Protein AF-A0A1S9CYD9-F1 (afdb_monomer)

Radius of gyration: 17.35 Å; Cα contacts (8 Å, |Δi|>4): 44; chains: 1; bounding box: 44×36×34 Å

Mean predicted aligned error: 4.08 Å

Secondary structure (DSSP, 8-state):
-HHHHHHTT-EEEEE-SGGGG-HHHHHHHT--TTT-----EEEEE--SS-PPPP---GGGT-----

Sequence (66 aa):
MCLYLWSEGIGFKWNTGAVTRASGFFDLISVNPALETVVALVWFGYPAEIPSTARKPASESLIDLP

Foldseek 3Di:
DQVVCVVVQKHKDKDQDPLQVDPVNCVVVVHDVVVDGRRIDMDMGHDPDDDDDDDDPVVVPDDDDD

Nearest PDB structures (foldseek):
  3e39-assembly1_B  TM=8.407E-01  e=1.419E-02  Oleidesulfovibrio alaskensis G20
  3bm1-assembly1_B  TM=6.916E-01  e=3.123E-02  Escherichia coli K-12
  3bm2-assembly1_A  TM=7.366E-01  e=6.398E-02  Escherichia coli K-12
  7tmg-assembly1_B  TM=7.297E-01  e=1.746E-01  Klebsiella pneumoniae subsp. pneumoniae HS11286
  7rzl-assembly1_A  TM=7.357E-01  e=1.049E+00  Haemophilus influenzae R2846

Structure (mmCIF, N/CA/C/O backbone):
data_AF-A0A1S9CYD9-F1
#
_entry.id   AF-A0A1S9CYD9-F1
#
loop_
_atom_site.group_PDB
_atom_site.id
_atom_site.type_symbol
_atom_site.label_atom_id
_atom_site.label_alt_id
_atom_site.label_comp_id
_atom_site.label_asym_id
_atom_site.label_entity_id
_atom_site.label_seq_id
_atom_site.pdbx_PDB_ins_code
_atom_site.Cartn_x
_atom_site.Cartn_y
_atom_site.Cartn_z
_atom_site.occupancy
_atom_site.B_iso_or_equiv
_atom_site.auth_seq_id
_atom_site.auth_comp_id
_atom_site.auth_asym_id
_atom_site.auth_atom_id
_atom_site.pdbx_PDB_model_num
ATOM 1 N N . MET A 1 1 ? -2.407 -10.744 -4.572 1.00 86.06 1 MET A N 1
ATOM 2 C CA . MET A 1 1 ? -3.006 -9.675 -5.401 1.00 86.06 1 MET A CA 1
ATOM 3 C C . MET A 1 1 ? -1.969 -8.969 -6.270 1.00 86.06 1 MET A C 1
ATOM 5 O O . MET A 1 1 ? -2.086 -9.090 -7.476 1.00 86.06 1 MET A O 1
ATOM 9 N N . CYS A 1 2 ? -0.928 -8.327 -5.717 1.00 94.38 2 CYS A N 1
ATOM 10 C CA . CYS A 1 2 ? 0.049 -7.566 -6.521 1.00 94.38 2 CYS A CA 1
ATOM 11 C C . CYS A 1 2 ? 0.718 -8.377 -7.642 1.00 94.38 2 CYS A C 1
ATOM 13 O O . CYS A 1 2 ? 0.769 -7.910 -8.769 1.00 94.38 2 CYS A O 1
ATOM 15 N N . LEU A 1 3 ? 1.206 -9.589 -7.336 1.00 95.38 3 LEU A N 1
ATOM 16 C CA . LEU A 1 3 ? 1.910 -10.427 -8.319 1.00 95.38 3 LEU A CA 1
ATOM 17 C C . LEU A 1 3 ? 1.011 -10.843 -9.490 1.00 95.38 3 LEU A C 1
ATOM 19 O O . LEU A 1 3 ? 1.456 -10.814 -10.629 1.00 95.38 3 LEU A O 1
ATOM 23 N N . TYR A 1 4 ? -0.248 -11.186 -9.204 1.00 97.00 4 TYR A N 1
ATOM 24 C CA . TYR A 1 4 ? -1.226 -11.540 -10.233 1.00 97.00 4 TYR A CA 1
ATOM 25 C C . TYR A 1 4 ? -1.609 -10.329 -11.090 1.00 97.00 4 TYR A C 1
ATOM 27 O O . TYR A 1 4 ? -1.595 -10.396 -12.306 1.00 97.00 4 TYR A O 1
ATOM 35 N N . LEU A 1 5 ? -1.894 -9.180 -10.472 1.00 96.19 5 LEU A N 1
ATOM 36 C CA . LEU A 1 5 ? -2.204 -7.967 -11.235 1.00 96.19 5 LEU A CA 1
ATOM 37 C C . LEU A 1 5 ? -1.038 -7.571 -12.147 1.00 96.19 5 LEU A C 1
ATOM 39 O O . LEU A 1 5 ? -1.253 -7.254 -13.310 1.00 96.19 5 LEU A O 1
ATOM 43 N N . TRP A 1 6 ? 0.194 -7.683 -11.650 1.00 94.81 6 TRP A N 1
ATOM 44 C CA . TRP A 1 6 ? 1.383 -7.424 -12.450 1.00 94.81 6 TRP A CA 1
ATOM 45 C C . TRP A 1 6 ? 1.531 -8.387 -13.635 1.00 94.81 6 TRP A C 1
ATOM 47 O O . TRP A 1 6 ? 1.892 -7.938 -14.722 1.00 94.81 6 TRP A O 1
ATOM 57 N N . SER A 1 7 ? 1.231 -9.684 -13.466 1.00 96.19 7 SER A N 1
ATOM 58 C CA . SER A 1 7 ? 1.260 -10.633 -14.591 1.00 96.19 7 SER A CA 1
ATOM 59 C C . SER A 1 7 ? 0.233 -10.296 -15.674 1.00 96.19 7 SER A C 1
ATOM 61 O O . SER A 1 7 ? 0.490 -10.563 -16.842 1.00 96.19 7 SER A O 1
ATOM 63 N N . GLU A 1 8 ? -0.867 -9.640 -15.301 1.00 96.62 8 GLU A N 1
ATOM 64 C CA . GLU A 1 8 ? -1.897 -9.135 -16.218 1.00 96.62 8 GLU A CA 1
ATOM 65 C C . GLU A 1 8 ? -1.620 -7.702 -16.724 1.00 96.62 8 GLU A C 1
ATOM 67 O O . GLU A 1 8 ? -2.489 -7.064 -17.316 1.00 96.62 8 GLU A O 1
ATOM 72 N N . GLY A 1 9 ? -0.426 -7.147 -16.479 1.00 94.50 9 GLY A N 1
ATOM 73 C CA . GLY A 1 9 ? -0.059 -5.795 -16.920 1.00 94.50 9 GLY A CA 1
ATOM 74 C C . GLY A 1 9 ? -0.720 -4.657 -16.127 1.00 94.50 9 GLY A C 1
ATOM 75 O O . GLY A 1 9 ? -0.693 -3.501 -16.552 1.00 94.50 9 GLY A O 1
ATOM 76 N N . ILE A 1 10 ? -1.305 -4.960 -14.966 1.00 96.25 10 ILE A N 1
ATOM 77 C CA . ILE A 1 10 ? -1.942 -3.995 -14.069 1.00 96.25 10 ILE A CA 1
ATOM 78 C C . ILE A 1 10 ? -0.948 -3.597 -12.969 1.00 96.25 10 ILE A C 1
ATOM 80 O O . ILE A 1 10 ? -0.454 -4.420 -12.195 1.00 96.25 10 ILE A O 1
ATOM 84 N N . GLY A 1 11 ? -0.675 -2.297 -12.872 1.00 95.50 11 GLY A N 1
ATOM 85 C CA . GLY A 1 11 ? 0.131 -1.706 -11.814 1.00 95.50 11 GLY A CA 1
ATOM 86 C C . GLY A 1 11 ? -0.581 -1.762 -10.463 1.00 95.50 11 GLY A C 1
ATOM 87 O O . GLY A 1 11 ? -1.810 -1.762 -10.382 1.00 95.50 11 GLY A O 1
ATOM 88 N N . PHE A 1 12 ? 0.201 -1.782 -9.386 1.00 94.81 12 PHE A N 1
ATOM 89 C CA . PHE A 1 12 ? -0.306 -1.856 -8.020 1.00 94.81 12 PHE A CA 1
ATOM 90 C C . PHE A 1 12 ? 0.490 -0.942 -7.093 1.00 94.81 12 PHE A C 1
ATOM 92 O O . PHE A 1 12 ? 1.720 -0.926 -7.132 1.00 94.81 12 PHE A O 1
ATOM 99 N N . LYS A 1 13 ? -0.202 -0.232 -6.202 1.00 93.56 13 LYS A N 1
ATOM 100 C CA . LYS A 1 13 ? 0.416 0.588 -5.160 1.00 93.56 13 LYS A CA 1
ATOM 101 C C . LYS A 1 13 ? -0.260 0.342 -3.815 1.00 93.56 13 LYS A C 1
ATOM 103 O O . LYS A 1 13 ? -1.475 0.462 -3.688 1.00 93.56 13 LYS A O 1
ATOM 108 N N . TRP A 1 14 ? 0.561 0.042 -2.812 1.00 94.88 14 TRP A N 1
ATOM 109 C CA . TRP A 1 14 ? 0.164 -0.137 -1.416 1.00 94.88 14 TRP A CA 1
ATOM 110 C C . TRP A 1 14 ? 0.488 1.124 -0.613 1.00 94.88 14 TRP A C 1
ATOM 112 O O . TRP A 1 14 ? 1.595 1.653 -0.724 1.00 94.88 14 TRP A O 1
ATOM 122 N N . ASN A 1 15 ? -0.433 1.589 0.230 1.00 94.19 15 ASN A N 1
ATOM 123 C CA . ASN A 1 15 ? -0.203 2.723 1.121 1.00 94.19 15 ASN A CA 1
ATOM 124 C C . ASN A 1 15 ? -0.696 2.444 2.547 1.00 94.19 15 ASN A C 1
ATOM 126 O O . ASN A 1 15 ? -1.851 2.081 2.750 1.00 94.19 15 ASN A O 1
ATOM 130 N N . THR A 1 16 ? 0.174 2.677 3.530 1.00 95.62 16 THR A N 1
ATOM 131 C CA . THR A 1 16 ? -0.112 2.595 4.977 1.00 95.62 16 THR A CA 1
ATOM 132 C C . THR A 1 16 ? 0.056 3.942 5.689 1.00 95.62 16 THR A C 1
ATOM 134 O O . THR A 1 16 ? 0.274 3.990 6.904 1.00 95.62 16 THR A O 1
ATOM 137 N N . GLY A 1 17 ? 0.040 5.041 4.932 1.00 94.50 17 GLY A N 1
ATOM 138 C CA . GLY A 1 17 ? 0.230 6.401 5.423 1.00 94.50 17 GLY A CA 1
ATOM 139 C C . GLY A 1 17 ? -0.866 6.857 6.389 1.00 94.50 17 GLY A C 1
ATOM 140 O O . GLY A 1 17 ? -1.835 6.152 6.647 1.00 94.50 17 GLY A O 1
ATOM 141 N N . ALA A 1 18 ? -0.721 8.066 6.935 1.00 94.38 18 ALA A N 1
ATOM 142 C CA . ALA A 1 18 ? -1.595 8.587 7.994 1.00 94.38 18 ALA A CA 1
ATOM 143 C C . ALA A 1 18 ? -3.094 8.609 7.638 1.00 94.38 18 ALA A C 1
ATOM 145 O O . ALA A 1 18 ? -3.928 8.472 8.529 1.00 94.38 18 ALA A O 1
ATOM 146 N N . VAL A 1 19 ? -3.433 8.713 6.348 1.00 93.81 19 VAL A N 1
ATOM 147 C CA . VAL A 1 19 ? -4.821 8.712 5.861 1.00 93.81 19 VAL A CA 1
ATOM 148 C C . VAL A 1 19 ? -5.614 7.472 6.292 1.00 93.81 19 VAL A C 1
ATOM 150 O O . VAL A 1 19 ? -6.805 7.592 6.548 1.00 93.81 19 VAL A O 1
ATOM 153 N N . THR A 1 20 ? -4.973 6.308 6.476 1.00 95.00 20 THR A N 1
ATOM 154 C CA . THR A 1 20 ? -5.664 5.077 6.912 1.00 95.00 20 THR A CA 1
ATOM 155 C C . THR A 1 20 ? -6.167 5.138 8.357 1.00 95.00 20 THR A C 1
ATOM 157 O O . THR A 1 20 ? -6.899 4.258 8.793 1.00 95.00 20 THR A O 1
ATOM 160 N N . ARG A 1 21 ? -5.762 6.161 9.117 1.00 93.56 21 ARG A N 1
ATOM 161 C CA . ARG A 1 21 ? -6.142 6.394 10.517 1.00 93.56 21 ARG A CA 1
ATOM 162 C C . ARG A 1 21 ? -6.880 7.721 10.714 1.00 93.56 21 ARG A C 1
ATOM 164 O O . ARG A 1 21 ? -7.183 8.083 11.846 1.00 93.56 21 ARG A O 1
ATOM 171 N N . ALA A 1 22 ? -7.135 8.469 9.641 1.00 94.88 22 ALA A N 1
ATOM 172 C CA . ALA A 1 22 ? -7.808 9.757 9.730 1.00 94.88 22 ALA A CA 1
ATOM 173 C C . ALA A 1 22 ? -9.299 9.551 10.036 1.00 94.88 22 ALA A C 1
ATOM 175 O O . ALA A 1 22 ? -9.972 8.828 9.308 1.00 94.88 22 ALA A O 1
ATOM 176 N N . SER A 1 23 ? -9.828 10.215 11.067 1.00 92.88 23 SER A N 1
ATOM 177 C CA . SER A 1 23 ? -11.246 10.102 11.455 1.00 92.88 23 SER A CA 1
ATOM 178 C C . SER A 1 23 ? -12.191 10.403 10.291 1.00 92.88 23 SER A C 1
ATOM 180 O O . SER A 1 23 ? -13.049 9.588 9.976 1.00 92.88 23 SER A O 1
ATOM 182 N N . GLY A 1 24 ? -11.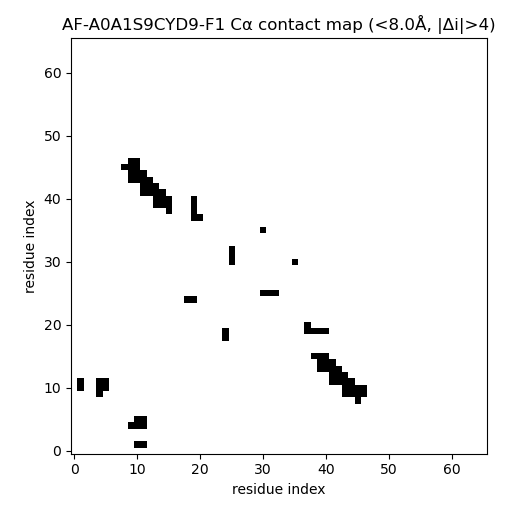945 11.497 9.564 1.00 95.31 24 GLY A N 1
ATOM 183 C CA . GLY A 1 24 ? -12.761 11.865 8.404 1.00 95.31 24 GLY A CA 1
ATOM 184 C C . GLY A 1 24 ? -12.721 10.847 7.258 1.00 95.31 24 GLY A C 1
ATOM 185 O O . GLY A 1 24 ? -13.636 10.819 6.444 1.00 95.31 24 GLY A O 1
ATOM 186 N N . PHE A 1 25 ? -11.700 9.984 7.179 1.00 95.62 25 PHE A N 1
ATOM 187 C CA . PHE A 1 25 ? -11.688 8.905 6.190 1.00 95.62 25 PHE A CA 1
ATOM 188 C C . PHE A 1 25 ? -12.717 7.822 6.532 1.00 95.62 25 PHE A C 1
ATOM 190 O O . PHE A 1 25 ? -13.412 7.359 5.633 1.00 95.62 25 PHE A O 1
ATOM 197 N N . PHE A 1 26 ? -12.856 7.464 7.812 1.00 96.31 26 PHE A N 1
ATOM 198 C CA . PHE A 1 26 ? -13.848 6.486 8.270 1.00 96.31 26 PHE A CA 1
ATOM 199 C C . PHE A 1 26 ? -15.282 6.954 8.007 1.00 96.31 26 PHE A C 1
ATOM 201 O O . PHE A 1 26 ? -16.094 6.164 7.525 1.00 96.31 26 PHE A O 1
ATOM 208 N N . ASP A 1 27 ? -15.556 8.245 8.218 1.00 95.44 27 ASP A N 1
ATOM 209 C CA . ASP A 1 27 ? -16.855 8.847 7.901 1.00 95.44 27 ASP A CA 1
ATOM 210 C C . ASP A 1 27 ? -17.174 8.736 6.400 1.00 95.44 27 ASP A C 1
ATOM 212 O O . ASP A 1 27 ? -18.273 8.336 6.018 1.00 95.44 27 ASP A O 1
ATOM 216 N N . LEU A 1 28 ? -16.192 9.021 5.533 1.00 96.69 28 LEU A N 1
ATOM 217 C CA . LEU A 1 28 ? -16.360 8.972 4.075 1.00 96.69 28 LEU A CA 1
ATOM 218 C C . LEU A 1 28 ? -16.693 7.573 3.547 1.00 96.69 28 LEU A C 1
ATOM 220 O O . LEU A 1 28 ? -17.423 7.456 2.564 1.00 96.69 28 LEU A O 1
ATOM 224 N N . ILE A 1 29 ? -16.158 6.522 4.170 1.00 96.00 29 ILE A N 1
ATOM 225 C CA . ILE A 1 29 ? -16.402 5.132 3.757 1.00 96.00 29 ILE A CA 1
ATOM 226 C C . ILE A 1 29 ? -17.475 4.433 4.602 1.00 96.00 29 ILE A C 1
ATOM 228 O O . ILE A 1 29 ? -17.729 3.251 4.389 1.00 96.00 29 ILE A O 1
ATOM 232 N N . SER A 1 30 ? -18.114 5.153 5.534 1.00 95.88 30 SER A N 1
ATOM 233 C CA . SER A 1 30 ? -19.151 4.625 6.435 1.00 95.88 30 SER A CA 1
ATOM 234 C C . SER A 1 30 ? -18.697 3.406 7.253 1.00 95.88 30 SER A C 1
ATOM 236 O O . SER A 1 30 ? -19.448 2.447 7.424 1.00 95.88 30 SER A O 1
ATOM 238 N N . VAL A 1 31 ? -17.465 3.448 7.767 1.00 95.69 31 VAL A N 1
ATOM 239 C CA . VAL A 1 31 ? -16.859 2.381 8.585 1.00 95.69 31 VAL A CA 1
ATOM 240 C C . VAL A 1 31 ? -16.801 2.798 10.051 1.00 95.69 31 VAL A C 1
ATOM 242 O O . VAL A 1 31 ? -16.438 3.930 10.365 1.00 95.69 31 VAL A O 1
ATOM 245 N N . ASN A 1 32 ? -17.095 1.867 10.966 1.00 95.31 32 ASN A N 1
ATOM 246 C CA . ASN A 1 32 ? -16.942 2.097 12.403 1.00 95.31 32 ASN A CA 1
ATOM 247 C C . ASN A 1 32 ? -15.512 1.737 12.863 1.00 95.31 32 ASN A C 1
ATOM 249 O O . ASN A 1 32 ? -15.184 0.549 12.940 1.00 95.31 32 ASN A O 1
ATOM 253 N N . PRO A 1 33 ? -14.677 2.717 13.261 1.00 94.12 33 PRO A N 1
ATOM 254 C CA . PRO A 1 33 ? -13.290 2.463 13.656 1.00 94.12 33 PRO A CA 1
ATOM 255 C C . PRO A 1 33 ? -13.143 1.683 14.975 1.00 94.12 33 PRO A C 1
ATOM 257 O O . PRO A 1 33 ? -12.040 1.258 15.307 1.00 94.12 33 PRO A O 1
ATOM 260 N N . ALA A 1 34 ? -14.221 1.489 15.745 1.00 95.81 34 ALA A N 1
ATOM 261 C CA . ALA A 1 34 ? -14.211 0.635 16.936 1.00 95.81 34 ALA A CA 1
ATOM 262 C C . ALA A 1 34 ? -14.391 -0.859 16.612 1.00 95.81 34 ALA A C 1
ATOM 264 O O . ALA A 1 34 ? -14.112 -1.703 17.461 1.00 95.81 34 ALA A O 1
ATOM 265 N N . LEU A 1 35 ? -14.879 -1.185 15.412 1.00 97.44 35 LEU A N 1
ATOM 266 C CA . LEU A 1 35 ? -15.143 -2.560 14.975 1.00 97.44 35 LEU A CA 1
ATOM 267 C C . LEU A 1 35 ? -14.174 -3.012 13.882 1.00 97.44 35 LEU A C 1
ATOM 269 O O . LEU A 1 35 ? -13.839 -4.191 13.804 1.00 97.44 35 LEU A O 1
ATOM 273 N N . GLU A 1 36 ? -13.720 -2.080 13.046 1.00 96.06 36 GLU A N 1
ATOM 274 C CA . GLU A 1 36 ? -12.930 -2.370 11.855 1.00 96.06 36 GLU A CA 1
ATOM 275 C C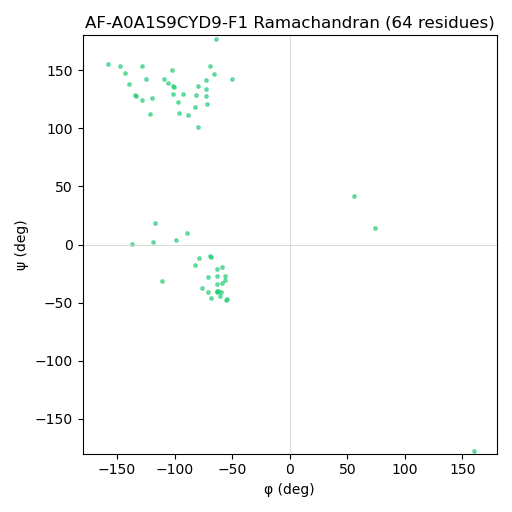 . GLU A 1 36 ? -11.650 -1.533 11.821 1.00 96.06 36 GLU A C 1
ATOM 277 O O . GLU A 1 36 ? -11.564 -0.438 12.374 1.00 96.06 36 GLU A O 1
ATOM 282 N N . THR A 1 37 ? -10.624 -2.050 11.146 1.00 94.88 37 THR A N 1
ATOM 283 C CA . THR A 1 37 ? -9.336 -1.367 10.990 1.00 94.88 37 THR A CA 1
ATOM 284 C C . THR A 1 37 ? -8.943 -1.309 9.523 1.00 94.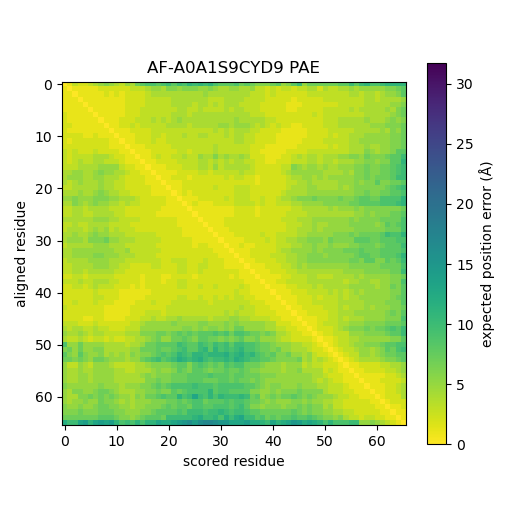88 37 THR A C 1
ATOM 286 O O . THR A 1 37 ? -8.802 -2.336 8.860 1.00 94.88 37 THR A O 1
ATOM 289 N N . VAL A 1 38 ? -8.687 -0.101 9.022 1.00 95.75 38 VAL A N 1
ATOM 290 C CA . VAL A 1 38 ? -8.130 0.102 7.681 1.00 95.75 38 VAL A CA 1
ATOM 291 C C . VAL A 1 38 ? -6.621 -0.151 7.735 1.00 95.75 38 VAL A C 1
ATOM 293 O O . VAL A 1 38 ? -5.838 0.691 8.175 1.00 95.75 38 VAL A O 1
ATOM 296 N N . VAL A 1 39 ? -6.201 -1.332 7.279 1.00 95.19 39 VAL A N 1
ATOM 297 C CA . VAL A 1 39 ? -4.785 -1.751 7.281 1.00 95.19 39 VAL A CA 1
ATOM 298 C C . VAL A 1 39 ? -3.989 -1.067 6.168 1.00 95.19 39 VAL A C 1
ATOM 300 O O . VAL A 1 39 ? -2.825 -0.708 6.356 1.00 95.19 39 VAL A O 1
ATOM 303 N N . ALA A 1 40 ? -4.610 -0.877 5.004 1.00 95.44 40 ALA A N 1
ATOM 304 C CA . ALA A 1 40 ? -3.972 -0.275 3.845 1.00 95.44 40 ALA A CA 1
ATOM 305 C C . ALA A 1 40 ? -4.998 0.304 2.872 1.00 95.44 40 ALA A C 1
ATOM 307 O O . ALA A 1 40 ? -6.132 -0.165 2.789 1.00 95.44 40 ALA A O 1
ATOM 308 N N . LEU A 1 41 ? -4.549 1.279 2.084 1.00 95.69 41 LEU A N 1
ATOM 309 C CA . LEU A 1 41 ? -5.198 1.668 0.840 1.00 95.69 41 LEU A CA 1
ATOM 310 C C . LEU A 1 41 ? -4.432 1.069 -0.330 1.00 95.69 41 LEU A C 1
ATOM 312 O O . LEU A 1 41 ? -3.198 1.105 -0.377 1.00 95.69 41 LEU A O 1
ATOM 316 N N . VAL A 1 42 ? -5.187 0.536 -1.277 1.00 95.19 42 VAL A N 1
ATOM 317 C CA . VAL A 1 42 ? -4.660 -0.121 -2.462 1.00 95.19 42 VAL A CA 1
ATOM 318 C C . VAL A 1 42 ? -5.145 0.627 -3.691 1.00 95.19 42 VAL A C 1
ATOM 320 O O . VAL A 1 42 ? -6.345 0.807 -3.880 1.00 95.19 42 VAL A O 1
ATOM 323 N N . TRP A 1 43 ? -4.206 1.021 -4.543 1.00 94.56 43 TRP A N 1
ATOM 324 C CA . TRP A 1 43 ? -4.497 1.508 -5.884 1.00 94.56 43 TRP A CA 1
ATOM 325 C C . TRP A 1 43 ? -4.044 0.477 -6.906 1.00 94.56 43 TRP A C 1
ATOM 327 O O . TRP A 1 43 ? -2.989 -0.140 -6.748 1.00 94.56 43 TRP A O 1
ATOM 337 N N . PHE A 1 44 ? -4.824 0.318 -7.966 1.00 96.12 44 PHE A N 1
ATOM 338 C CA . PHE A 1 44 ? -4.481 -0.537 -9.090 1.00 96.12 44 PHE A CA 1
ATOM 339 C C . PHE A 1 44 ? -5.045 0.047 -10.385 1.00 96.12 44 PHE A C 1
ATOM 341 O O . PHE A 1 44 ? -6.026 0.790 -10.365 1.00 96.12 44 PHE A O 1
ATOM 348 N N . GLY A 1 45 ? -4.406 -0.271 -11.504 1.00 96.38 45 GLY A N 1
ATOM 349 C CA . GLY A 1 45 ? -4.801 0.209 -12.826 1.00 96.38 45 GLY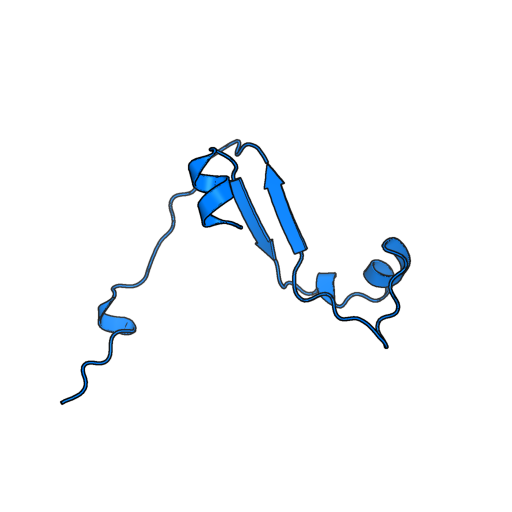 A CA 1
ATOM 350 C C . GLY A 1 45 ? -3.656 0.108 -13.823 1.00 96.38 45 GLY A C 1
ATOM 351 O O . GLY A 1 45 ? -2.574 -0.372 -13.488 1.00 96.38 45 GLY A O 1
ATOM 352 N N . TYR A 1 46 ? -3.880 0.563 -15.051 1.00 95.88 46 TYR A N 1
ATOM 353 C CA . TYR A 1 46 ? -2.832 0.565 -16.067 1.00 95.88 46 TYR A CA 1
ATOM 354 C C . TYR A 1 46 ? -1.785 1.639 -15.743 1.00 95.88 46 TYR A C 1
ATOM 356 O O . T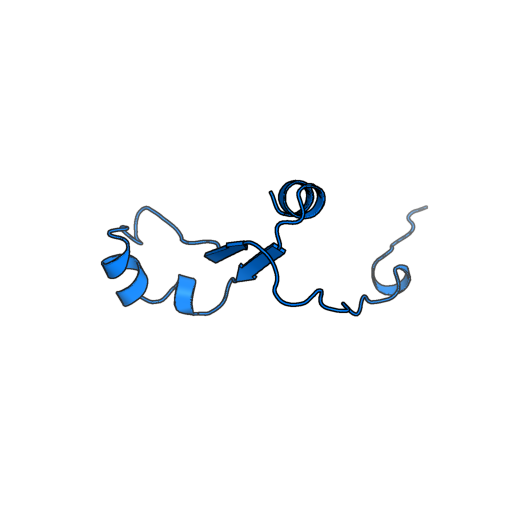YR A 1 46 ? -2.142 2.815 -15.615 1.00 95.88 46 TYR A O 1
ATOM 364 N N . PRO A 1 47 ? -0.509 1.260 -15.556 1.00 92.75 47 PRO A N 1
ATOM 365 C CA . PRO A 1 47 ? 0.523 2.211 -15.184 1.00 92.75 47 PRO A CA 1
ATOM 366 C C . PRO A 1 47 ? 0.876 3.101 -16.380 1.00 92.75 47 PRO A C 1
ATOM 368 O O . PRO A 1 47 ? 1.097 2.608 -17.483 1.00 92.75 47 PRO A O 1
ATOM 371 N N . ALA A 1 48 ? 0.972 4.412 -16.154 1.00 93.88 48 ALA A N 1
ATOM 372 C CA . ALA A 1 48 ? 1.508 5.340 -17.153 1.00 93.88 48 ALA A CA 1
ATOM 373 C C . ALA A 1 48 ? 3.029 5.170 -17.340 1.00 93.88 48 ALA A C 1
ATOM 375 O O . ALA A 1 48 ? 3.559 5.436 -18.414 1.00 93.88 48 ALA A O 1
ATOM 376 N N . GLU A 1 49 ? 3.721 4.709 -16.295 1.00 93.44 49 GLU A N 1
ATOM 377 C CA . GLU A 1 49 ? 5.160 4.464 -16.274 1.00 93.44 49 GLU A CA 1
ATOM 378 C C . GLU A 1 49 ? 5.490 3.220 -15.441 1.00 93.44 49 GLU A C 1
ATOM 380 O O . GLU A 1 49 ? 4.817 2.920 -14.450 1.00 93.44 49 GLU A O 1
ATOM 385 N N . ILE A 1 50 ? 6.542 2.497 -15.832 1.00 92.12 50 ILE A N 1
ATOM 386 C CA . ILE A 1 50 ? 7.071 1.367 -15.062 1.00 92.12 50 ILE A CA 1
ATOM 387 C C . ILE A 1 50 ? 8.243 1.879 -14.215 1.00 92.12 50 ILE A C 1
ATOM 389 O O . ILE A 1 50 ? 9.271 2.262 -14.778 1.00 92.12 50 ILE A O 1
ATOM 393 N N . PRO A 1 51 ? 8.126 1.896 -12.876 1.00 86.81 51 PRO A N 1
ATOM 394 C CA . PRO A 1 51 ? 9.175 2.434 -12.024 1.00 86.81 51 PRO A CA 1
ATOM 395 C C . PRO A 1 51 ? 10.390 1.501 -11.977 1.00 86.81 51 PRO A C 1
ATOM 397 O O . PRO A 1 51 ? 10.259 0.282 -11.861 1.00 86.81 51 PRO A O 1
ATOM 400 N N . SER A 1 52 ? 11.588 2.087 -11.972 1.00 92.38 52 SER A N 1
ATOM 401 C CA . SER A 1 52 ? 12.810 1.375 -11.590 1.00 92.38 52 SER A CA 1
ATOM 402 C C . SER A 1 52 ? 12.922 1.355 -10.066 1.00 92.38 52 SER A C 1
ATOM 404 O O . SER A 1 52 ? 12.971 2.407 -9.427 1.00 92.38 52 SER A O 1
ATOM 4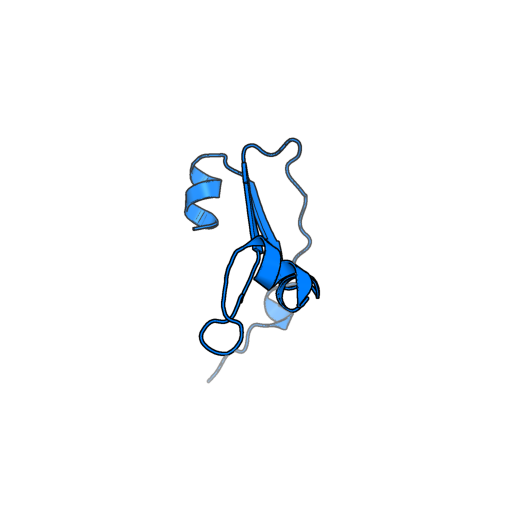06 N N . THR A 1 53 ? 12.927 0.166 -9.461 1.00 88.19 53 THR A N 1
ATOM 407 C CA . THR A 1 53 ? 13.014 0.020 -8.001 1.00 88.19 53 THR A CA 1
ATOM 408 C C . THR A 1 53 ? 14.426 -0.351 -7.574 1.00 88.19 53 THR A C 1
ATOM 410 O O . THR A 1 53 ? 14.966 -1.352 -8.044 1.00 88.19 53 THR A O 1
ATOM 413 N N . ALA A 1 54 ? 14.987 0.379 -6.612 1.00 92.88 54 ALA A N 1
ATOM 414 C CA . ALA A 1 54 ? 16.211 -0.037 -5.939 1.00 92.88 54 ALA A CA 1
ATOM 415 C C . ALA A 1 54 ? 15.897 -1.095 -4.869 1.00 92.88 54 ALA A C 1
ATOM 417 O O . ALA A 1 54 ? 14.940 -0.962 -4.101 1.00 92.88 54 ALA A O 1
ATOM 418 N N . ARG A 1 55 ? 16.712 -2.149 -4.802 1.00 93.62 55 ARG A N 1
ATOM 419 C CA . ARG A 1 55 ? 16.658 -3.162 -3.742 1.00 93.62 55 ARG A CA 1
A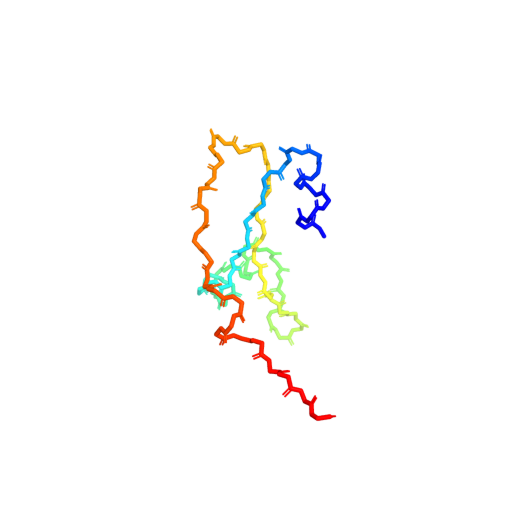TOM 420 C C . ARG A 1 55 ? 18.030 -3.266 -3.100 1.00 93.62 55 ARG A C 1
ATOM 422 O O . ARG A 1 55 ? 19.042 -3.159 -3.786 1.00 93.62 55 ARG A O 1
ATOM 429 N N . LYS A 1 56 ? 18.047 -3.463 -1.784 1.00 95.62 56 LYS A N 1
ATOM 430 C CA . LYS A 1 56 ? 19.281 -3.773 -1.064 1.00 95.62 56 LYS A CA 1
ATOM 431 C C . LYS A 1 56 ? 19.803 -5.149 -1.508 1.00 95.62 56 LYS A C 1
ATOM 433 O O . LYS A 1 56 ? 18.977 -6.014 -1.821 1.00 95.62 56 LYS A O 1
ATOM 438 N N . PRO A 1 57 ? 21.128 -5.363 -1.543 1.00 96.31 57 PRO A N 1
ATOM 439 C CA . PRO A 1 57 ? 21.720 -6.681 -1.734 1.00 96.31 57 PRO A CA 1
ATOM 440 C C . PRO A 1 57 ? 21.122 -7.720 -0.780 1.00 96.31 57 PRO A C 1
ATOM 442 O O . PRO A 1 57 ? 20.874 -7.431 0.389 1.00 96.31 57 PRO A O 1
ATOM 445 N N . ALA A 1 58 ? 20.935 -8.951 -1.264 1.00 95.38 58 ALA A N 1
ATOM 446 C CA . ALA A 1 58 ? 20.376 -10.036 -0.454 1.00 95.38 58 ALA A CA 1
ATOM 447 C C . ALA A 1 58 ? 21.214 -10.322 0.803 1.00 95.38 58 ALA A C 1
ATOM 449 O O . ALA A 1 58 ? 20.656 -10.621 1.855 1.00 95.38 58 ALA A O 1
ATOM 450 N N . SER A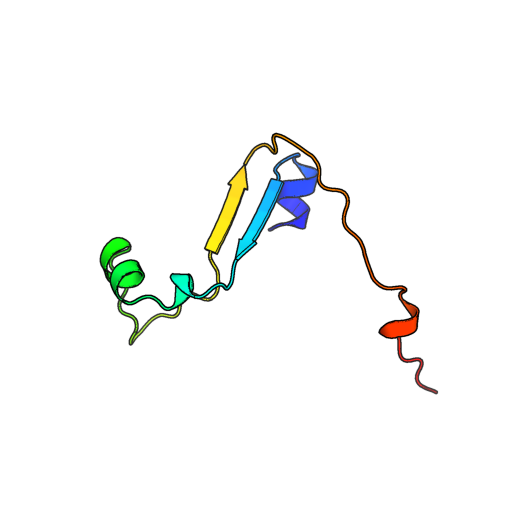 1 59 ? 22.536 -10.150 0.716 1.00 96.56 59 SER A N 1
ATOM 451 C CA . SER A 1 59 ? 23.479 -10.325 1.826 1.00 96.56 59 SER A CA 1
ATOM 452 C C . SER A 1 59 ? 23.206 -9.421 3.032 1.00 96.56 59 SER A C 1
ATOM 454 O O . SER A 1 59 ? 23.673 -9.721 4.122 1.00 96.56 59 SER A O 1
ATOM 456 N N . GLU A 1 60 ? 22.458 -8.324 2.874 1.00 97.00 60 GLU A N 1
ATOM 457 C CA . GLU A 1 60 ? 22.068 -7.468 4.003 1.00 97.00 60 GLU A CA 1
ATOM 458 C C . GLU A 1 60 ? 20.889 -8.028 4.816 1.00 97.00 60 GLU A C 1
ATOM 460 O O . GLU A 1 60 ? 20.554 -7.489 5.869 1.00 97.00 60 GLU A O 1
ATOM 465 N N . SER A 1 61 ? 20.187 -9.051 4.325 1.00 95.19 61 SER A N 1
ATOM 466 C CA . SER A 1 61 ? 18.987 -9.600 4.980 1.00 95.19 61 SER A CA 1
ATOM 467 C C . SER A 1 61 ? 18.936 -11.129 5.002 1.00 95.19 61 SER A C 1
ATOM 469 O O . SER A 1 61 ? 17.975 -11.695 5.518 1.00 95.19 61 SER A O 1
ATOM 471 N N . LEU A 1 62 ? 19.950 -11.796 4.451 1.00 96.38 62 LEU A N 1
ATOM 472 C CA . LEU A 1 62 ? 20.101 -13.245 4.464 1.00 96.38 62 LEU A CA 1
ATOM 473 C C . LEU A 1 62 ? 20.938 -13.661 5.678 1.00 96.38 62 LEU A C 1
ATOM 475 O O . LEU A 1 62 ? 22.010 -13.109 5.914 1.00 96.38 62 LEU A O 1
ATOM 479 N N . ILE A 1 63 ? 20.428 -14.620 6.450 1.00 96.00 63 ILE A N 1
ATOM 480 C CA . ILE A 1 63 ? 21.121 -15.215 7.596 1.00 96.00 63 ILE A CA 1
ATOM 481 C C . ILE A 1 63 ? 21.226 -16.712 7.322 1.00 96.00 63 ILE A C 1
ATOM 483 O O . ILE A 1 63 ? 20.208 -17.404 7.320 1.00 96.00 63 ILE A O 1
ATOM 487 N N . ASP A 1 64 ? 22.446 -17.195 7.101 1.00 95.00 64 ASP A N 1
ATOM 488 C CA . ASP A 1 64 ? 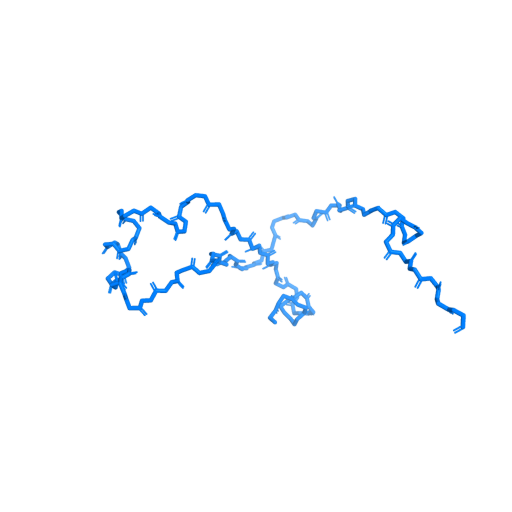22.730 -18.625 7.027 1.00 95.00 64 ASP A CA 1
ATOM 489 C C . ASP A 1 64 ? 22.863 -19.189 8.443 1.00 95.00 64 ASP A C 1
ATOM 491 O O . ASP A 1 64 ? 23.593 -18.655 9.283 1.00 95.00 64 ASP A O 1
ATOM 495 N N . LEU A 1 65 ? 22.124 -20.259 8.716 1.00 92.94 65 LEU A N 1
ATOM 496 C CA . LEU A 1 65 ? 22.182 -20.990 9.979 1.00 92.94 65 LEU A CA 1
ATOM 497 C C . LEU A 1 65 ? 22.996 -22.283 9.786 1.00 92.94 65 LEU A C 1
ATOM 499 O O . LEU A 1 65 ? 23.016 -22.800 8.666 1.00 92.94 65 LEU A O 1
ATOM 503 N N . PRO A 1 66 ? 23.685 -22.770 10.839 1.00 85.69 66 PRO A N 1
ATOM 504 C CA . PRO A 1 66 ? 24.507 -23.981 10.776 1.00 85.69 66 PRO A CA 1
ATOM 505 C C . PRO A 1 66 ? 23.710 -25.253 10.469 1.00 85.69 66 PRO A C 1
ATOM 507 O O . PRO A 1 66 ? 22.512 -25.318 10.835 1.00 85.69 66 PRO A O 1
#

Solvent-accessible surface area (backbone atoms only — not comparable to full-atom values): 4502 Å² total; per-residue (Å²): 108,65,71,61,37,45,76,73,64,26,37,68,48,82,43,75,56,72,67,56,72,36,70,71,50,34,64,75,71,73,51,60,75,92,82,50,77,62,77,60,50,78,48,72,45,77,59,95,67,85,82,86,78,89,74,80,64,64,80,82,77,59,80,88,76,135

pLDDT: mean 94.6, std 2.34, range [85.69, 97.44]